Protein AF-A0A7J4QL75-F1 (afdb_monomer)

Foldseek 3Di:
DLVVVLVVVVVVLVDADQEDAAPDPRDQKDFPDDDPDDDDPDDPDDDTDIDGDDDSLQVCQVSCPQHAYEAEAEDEPDDPLVQLVVQLVCCVNRVHQWYWTAYPVQPPPQVHFRTWIHGNVSDTDGHRDPVSVVVVVVVSSVVTD

Nearest PDB structures (foldseek):
  2gk4-assembly1_A  TM=8.582E-01  e=4.389E-07  Streptococcus pneumoniae TIGR4
  8owb-assembly2_D  TM=7.471E-01  e=5.003E-07  Mycolicibacterium smegmatis MC2 155
  2gk4-assembly1_B  TM=7.896E-01  e=6.018E-06  Streptococcus pneumoniae TIGR4
  8owr-assembly1_A  TM=7.004E-01  e=1.505E-05  Mycolicibacterium smegmatis MC2 155
  7edz-assembly1_D  TM=7.436E-01  e=1.004E-04  Homo sapiens

Radius of gyration: 17.98 Å; Cα contacts (8 Å, |Δi|>4): 217; chains: 1; bounding box: 44×33×54 Å

Mean predicted aligned error: 4.3 Å

Structure (mmCIF, N/CA/C/O backbone):
data_AF-A0A7J4QL75-F1
#
_entry.id   AF-A0A7J4QL75-F1
#
loop_
_atom_site.group_PDB
_atom_site.id
_atom_site.type_symbol
_atom_site.label_atom_id
_atom_site.label_alt_id
_atom_site.label_comp_id
_atom_site.label_asym_id
_atom_site.label_entity_id
_atom_site.label_seq_id
_atom_site.pdbx_PDB_ins_code
_atom_site.Cartn_x
_atom_site.Cartn_y
_atom_site.Cartn_z
_atom_site.occupancy
_atom_site.B_iso_or_equiv
_atom_site.auth_seq_id
_atom_site.auth_comp_id
_atom_site.auth_asym_id
_atom_site.auth_atom_id
_atom_site.pdbx_PDB_model_num
ATOM 1 N N . PRO A 1 1 ? -13.469 11.234 6.836 1.00 48.19 1 PRO A N 1
ATOM 2 C CA . PRO A 1 1 ? -13.079 9.995 7.558 1.00 48.19 1 PRO A CA 1
ATOM 3 C C . PRO A 1 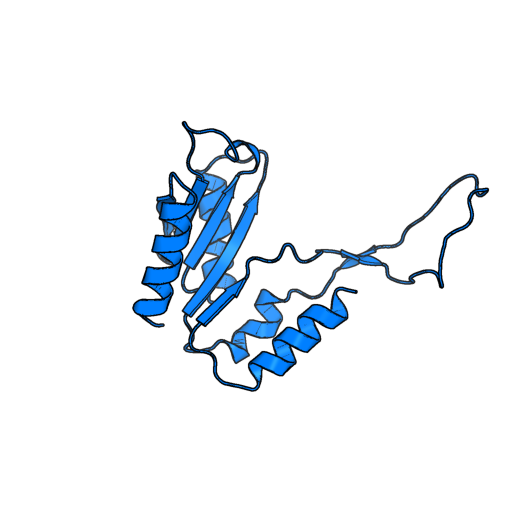1 ? -12.815 8.849 6.563 1.00 48.19 1 PRO A C 1
ATOM 5 O O . PRO A 1 1 ? -13.257 8.958 5.426 1.00 48.19 1 PRO A O 1
ATOM 8 N N . ALA A 1 2 ? -12.087 7.791 6.946 1.00 50.66 2 ALA A N 1
ATOM 9 C CA . ALA A 1 2 ? -11.659 6.714 6.033 1.00 50.66 2 ALA A CA 1
ATOM 10 C C . ALA A 1 2 ? -12.755 6.073 5.143 1.00 50.66 2 ALA A C 1
ATOM 12 O O . ALA A 1 2 ? -12.407 5.726 4.014 1.00 50.66 2 ALA A O 1
ATOM 13 N N . PRO A 1 3 ? -14.046 5.991 5.552 1.00 59.62 3 PRO A N 1
ATOM 14 C CA . PRO A 1 3 ? -15.131 5.593 4.648 1.00 59.62 3 PRO A CA 1
ATOM 15 C C . PRO A 1 3 ? -15.146 6.406 3.347 1.00 59.62 3 PRO A C 1
ATOM 17 O O . PRO A 1 3 ? -15.198 5.835 2.265 1.00 59.62 3 PRO A O 1
ATOM 20 N N . ALA A 1 4 ? -14.922 7.722 3.440 1.00 81.19 4 ALA A N 1
ATOM 21 C CA . ALA A 1 4 ? -14.919 8.611 2.283 1.00 81.19 4 ALA A CA 1
ATOM 22 C C . ALA A 1 4 ? -13.817 8.265 1.272 1.00 81.19 4 ALA A C 1
ATOM 24 O O . ALA A 1 4 ? -14.038 8.356 0.075 1.00 81.19 4 ALA A O 1
ATOM 25 N N . MET A 1 5 ? -12.630 7.839 1.716 1.00 91.62 5 MET A N 1
ATOM 26 C CA . MET A 1 5 ? -11.556 7.533 0.768 1.00 91.62 5 MET A CA 1
ATOM 27 C C . MET A 1 5 ? -11.854 6.259 -0.029 1.00 91.62 5 MET A C 1
ATOM 29 O O . MET A 1 5 ? -11.595 6.229 -1.230 1.00 91.62 5 MET A O 1
ATOM 33 N N . LEU A 1 6 ? -12.372 5.208 0.619 1.00 93.31 6 LEU A N 1
ATOM 34 C CA . LEU A 1 6 ? -12.730 3.986 -0.101 1.00 93.31 6 LEU A CA 1
ATOM 35 C C . LEU A 1 6 ? -13.862 4.248 -1.093 1.00 93.31 6 LEU A C 1
ATOM 37 O O . LEU A 1 6 ? -13.778 3.779 -2.224 1.00 93.31 6 LEU A O 1
ATOM 41 N N . ASP A 1 7 ? -14.870 5.020 -0.689 1.00 94.19 7 ASP A N 1
ATOM 42 C CA . ASP A 1 7 ? -15.998 5.377 -1.549 1.00 94.19 7 ASP A CA 1
ATOM 43 C C . ASP A 1 7 ? -15.535 6.132 -2.801 1.00 94.19 7 ASP A C 1
ATOM 45 O O . ASP A 1 7 ? -15.926 5.770 -3.912 1.00 94.19 7 ASP A O 1
ATOM 49 N N . GLU A 1 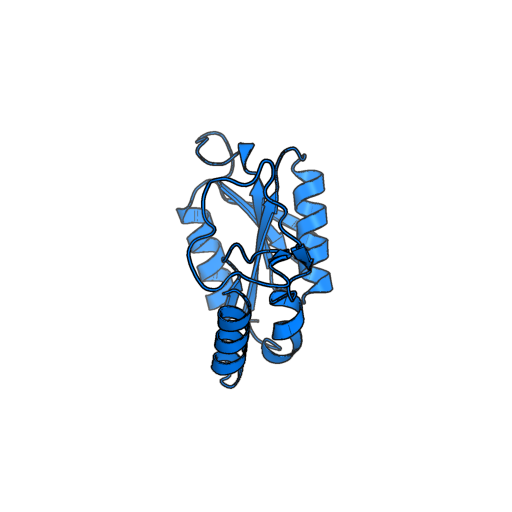8 ? -14.628 7.103 -2.655 1.00 94.56 8 GLU A N 1
ATOM 50 C CA . GLU A 1 8 ? -14.038 7.813 -3.796 1.00 94.56 8 GLU A CA 1
ATOM 51 C C . GLU A 1 8 ? -13.204 6.880 -4.683 1.00 94.56 8 GLU A C 1
ATOM 53 O O . GLU A 1 8 ? -13.331 6.903 -5.908 1.00 94.56 8 GLU A O 1
ATOM 58 N N . CYS A 1 9 ? -12.394 5.991 -4.094 1.00 95.19 9 CYS A N 1
ATOM 59 C CA . CYS A 1 9 ? -11.667 4.992 -4.877 1.00 95.19 9 CYS A CA 1
ATOM 60 C C . CYS A 1 9 ? -12.623 4.074 -5.657 1.00 95.19 9 CYS A C 1
ATOM 62 O O . CYS A 1 9 ? -12.359 3.770 -6.817 1.00 95.19 9 CYS A O 1
ATOM 64 N N . LEU A 1 10 ? -13.731 3.640 -5.050 1.00 94.88 10 LEU A N 1
ATOM 65 C CA . LEU A 1 10 ? -14.747 2.809 -5.701 1.00 94.88 10 LEU A CA 1
ATOM 66 C C . LEU A 1 10 ? -15.507 3.572 -6.791 1.00 94.88 10 LEU A C 1
ATOM 68 O O . LEU A 1 10 ? -15.887 2.969 -7.795 1.00 94.88 10 LEU A O 1
ATOM 72 N N . ALA A 1 11 ? -15.734 4.873 -6.606 1.00 95.50 11 ALA A N 1
ATOM 73 C CA . ALA A 1 11 ? -16.359 5.734 -7.600 1.00 95.50 11 ALA A CA 1
ATOM 74 C C . ALA A 1 11 ? -15.460 5.907 -8.830 1.00 95.50 11 ALA A C 1
ATOM 76 O O . ALA A 1 11 ? -15.932 5.696 -9.944 1.00 95.50 11 ALA A O 1
ATOM 77 N N . VAL A 1 12 ? -14.172 6.201 -8.626 1.00 94.75 12 VAL A N 1
ATOM 78 C CA . VAL A 1 12 ? -13.170 6.294 -9.701 1.00 94.75 12 VAL A CA 1
ATOM 79 C C . VAL A 1 12 ? -12.982 4.947 -10.404 1.00 94.75 12 VAL A C 1
ATOM 81 O O . VAL A 1 12 ? -12.861 4.896 -11.622 1.00 94.75 12 VAL A O 1
ATOM 84 N N . ALA A 1 13 ? -13.040 3.838 -9.662 1.00 95.25 13 ALA A N 1
ATOM 85 C CA . ALA A 1 13 ? -12.922 2.487 -10.210 1.00 95.25 13 ALA A CA 1
ATOM 86 C C . ALA A 1 13 ? -14.107 2.036 -11.088 1.00 95.25 13 ALA A C 1
ATOM 88 O O . ALA A 1 13 ? -14.108 0.899 -11.561 1.00 95.25 13 ALA A O 1
ATOM 89 N N . LYS A 1 14 ? -15.136 2.876 -11.274 1.00 94.12 14 LYS A N 1
ATOM 90 C CA . LYS A 1 14 ? -16.182 2.640 -12.283 1.00 94.12 14 LYS A CA 1
ATOM 91 C C . LYS A 1 14 ? -15.635 2.795 -13.699 1.00 94.12 14 LYS A C 1
ATOM 93 O O . LYS A 1 14 ? -16.118 2.115 -14.602 1.00 94.12 14 LYS A O 1
ATOM 98 N N . ASP A 1 15 ? -14.634 3.652 -13.869 1.00 94.06 15 ASP A N 1
ATOM 99 C CA . ASP A 1 15 ? -13.882 3.771 -15.106 1.00 94.06 15 ASP A CA 1
ATOM 100 C C . ASP A 1 15 ? -12.707 2.790 -15.098 1.00 94.06 15 ASP A C 1
ATOM 102 O O . ASP A 1 15 ? -12.101 2.497 -14.061 1.00 94.06 15 ASP A O 1
ATOM 106 N N . ARG A 1 16 ? -12.358 2.278 -16.280 1.00 91.25 16 ARG A N 1
ATOM 107 C CA . ARG A 1 16 ? -11.176 1.431 -16.430 1.00 91.25 16 ARG A CA 1
ATOM 108 C C . ARG A 1 16 ? -9.928 2.308 -16.347 1.00 91.25 16 ARG A C 1
ATOM 110 O O . ARG A 1 16 ? -9.702 3.143 -17.217 1.00 91.25 16 ARG A O 1
ATOM 117 N N . LEU A 1 17 ? -9.106 2.065 -15.331 1.00 96.19 17 LEU A N 1
ATOM 118 C CA 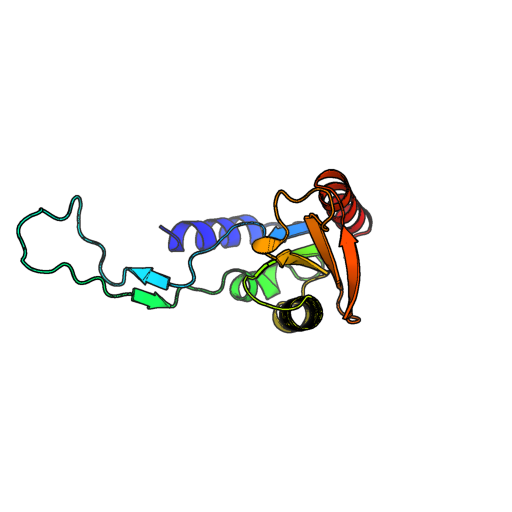. LEU A 1 17 ? -7.776 2.657 -15.206 1.00 96.19 17 LEU A CA 1
ATOM 119 C C . LEU A 1 17 ? -6.705 1.629 -15.559 1.00 96.19 17 LEU A C 1
ATOM 121 O O . LEU A 1 17 ? -6.769 0.486 -15.108 1.00 96.19 17 LEU A O 1
ATOM 125 N N . ASP A 1 18 ? -5.691 2.053 -16.311 1.00 97.00 18 ASP A N 1
ATOM 126 C CA . ASP A 1 18 ? -4.576 1.183 -16.700 1.00 97.00 18 ASP A CA 1
ATOM 127 C C . ASP A 1 18 ? -3.605 0.911 -15.543 1.00 97.00 18 ASP A C 1
ATOM 129 O O . ASP A 1 18 ? -2.899 -0.098 -15.551 1.00 97.00 18 ASP A O 1
ATOM 133 N N . ALA A 1 19 ? -3.583 1.781 -14.525 1.00 97.69 19 ALA A N 1
ATOM 134 C CA . ALA A 1 19 ? -2.717 1.633 -13.364 1.00 97.69 19 ALA A CA 1
ATOM 135 C C . ALA A 1 19 ? -3.335 2.151 -12.056 1.00 97.69 19 ALA A C 1
ATOM 137 O O . ALA A 1 19 ? -4.014 3.177 -12.024 1.00 97.69 19 ALA A O 1
ATOM 138 N N . TRP A 1 20 ? -3.012 1.467 -10.958 1.00 97.62 20 TRP A N 1
ATOM 139 C CA . TRP A 1 20 ? -3.371 1.806 -9.583 1.00 97.62 20 TRP A CA 1
ATOM 140 C C . TRP A 1 20 ? -2.131 1.779 -8.694 1.00 97.62 20 TRP A C 1
ATOM 142 O O . TRP A 1 20 ? -1.479 0.742 -8.566 1.00 97.62 20 TRP A O 1
ATOM 152 N N . VAL A 1 21 ? -1.834 2.893 -8.023 1.00 97.56 21 VAL A N 1
ATOM 153 C CA . VAL A 1 21 ? -0.692 3.004 -7.104 1.00 97.56 21 VAL A CA 1
ATOM 154 C C . VAL A 1 21 ? -1.195 3.301 -5.689 1.00 97.56 21 VAL A C 1
ATOM 156 O O . VAL A 1 21 ? -1.611 4.414 -5.372 1.00 97.56 21 VAL A O 1
ATOM 159 N N . HIS A 1 22 ? -1.169 2.289 -4.821 1.00 96.56 22 HIS A N 1
ATOM 160 C CA . HIS A 1 22 ? -1.717 2.333 -3.461 1.00 96.56 22 HIS A CA 1
ATOM 161 C C . HIS A 1 22 ? -0.671 2.839 -2.457 1.00 96.56 22 HIS A C 1
ATOM 163 O O . HIS A 1 22 ? -0.095 2.051 -1.710 1.00 96.56 22 HIS A O 1
ATOM 169 N N . VAL A 1 23 ? -0.405 4.150 -2.460 1.00 94.81 23 VAL A N 1
ATOM 170 C CA . VAL A 1 23 ? 0.638 4.784 -1.615 1.00 94.81 23 VAL A CA 1
ATOM 171 C C . VAL A 1 23 ? 0.118 5.234 -0.244 1.00 94.81 23 VAL A C 1
ATOM 173 O O . VAL A 1 23 ? 0.892 5.433 0.690 1.00 94.81 23 VAL A O 1
ATOM 176 N N . ALA A 1 24 ? -1.191 5.441 -0.108 1.00 93.06 24 ALA A N 1
ATOM 177 C CA . ALA A 1 24 ? -1.759 6.045 1.091 1.00 93.06 24 ALA A CA 1
ATOM 178 C C . ALA A 1 24 ? -1.616 5.150 2.332 1.00 93.06 24 ALA A C 1
ATOM 180 O O . ALA A 1 24 ? -1.918 3.957 2.298 1.00 93.06 24 ALA A O 1
ATOM 181 N N . ALA A 1 25 ? -1.237 5.761 3.457 1.00 91.62 25 ALA A N 1
ATOM 182 C CA . ALA A 1 25 ? -1.274 5.134 4.775 1.00 91.62 25 ALA A CA 1
ATOM 183 C C . ALA A 1 25 ? -2.719 5.112 5.303 1.00 91.62 25 ALA A C 1
ATOM 185 O O . ALA A 1 25 ? -3.129 5.960 6.095 1.00 91.62 25 ALA A O 1
ATOM 186 N N . VAL A 1 26 ? -3.513 4.166 4.800 1.00 92.38 26 VAL A N 1
ATOM 187 C CA . VAL A 1 26 ? -4.904 3.964 5.226 1.00 92.38 26 VAL A CA 1
ATOM 188 C C . VAL A 1 26 ? -4.933 3.454 6.669 1.00 92.38 26 VAL A C 1
ATOM 190 O O . VAL A 1 26 ? -4.165 2.567 7.034 1.00 92.38 26 VAL A O 1
ATOM 193 N N . LEU A 1 27 ? -5.829 4.008 7.489 1.00 91.75 27 LEU A N 1
ATOM 194 C CA . LEU A 1 27 ? -5.998 3.586 8.878 1.00 91.75 27 LEU A CA 1
ATOM 195 C C . LEU A 1 27 ? -6.508 2.141 8.959 1.00 91.75 27 LEU A C 1
ATOM 197 O O . LEU A 1 27 ? -7.527 1.802 8.361 1.00 91.75 27 LEU A O 1
ATOM 201 N N . ASP A 1 28 ? -5.840 1.311 9.760 1.00 90.56 28 ASP A N 1
ATOM 202 C CA . ASP A 1 28 ? -6.282 -0.063 10.032 1.00 90.56 28 ASP A CA 1
ATOM 203 C C . ASP A 1 28 ? -7.499 -0.132 10.960 1.00 90.56 28 ASP A C 1
ATOM 205 O O . ASP A 1 28 ? -8.226 -1.126 10.938 1.00 90.56 28 ASP A O 1
ATOM 209 N N . TYR A 1 29 ? -7.713 0.911 11.762 1.00 93.38 29 TYR A N 1
ATOM 210 C CA . TYR A 1 29 ? -8.804 1.018 12.719 1.00 93.38 29 TYR A CA 1
ATOM 211 C C . TYR A 1 29 ? -9.464 2.390 12.641 1.00 93.38 29 TYR A C 1
ATOM 213 O O . TYR A 1 29 ? -8.802 3.402 12.406 1.00 93.38 29 TYR A O 1
ATOM 221 N N . LEU A 1 30 ? -10.770 2.413 12.870 1.00 92.38 30 LEU A N 1
ATOM 222 C CA . LEU A 1 30 ? -11.614 3.599 12.858 1.00 92.38 30 LEU A CA 1
ATOM 223 C C . LEU A 1 30 ? -12.290 3.763 14.212 1.00 92.38 30 LEU A C 1
ATOM 225 O O . LEU A 1 30 ? -12.442 2.796 14.954 1.00 92.38 30 LEU A O 1
ATOM 229 N N . ILE A 1 31 ? -12.690 4.992 14.521 1.00 93.06 31 ILE A N 1
ATOM 230 C CA . ILE A 1 31 ? -13.523 5.264 15.691 1.00 93.06 31 ILE A CA 1
ATOM 231 C C . ILE A 1 31 ? -14.915 4.699 15.409 1.00 93.06 31 ILE A C 1
ATOM 233 O O . ILE A 1 31 ? -15.479 4.993 14.356 1.00 93.06 31 ILE A O 1
ATOM 237 N N . ASP A 1 32 ? -15.424 3.894 16.340 1.00 91.75 32 ASP A N 1
ATOM 238 C CA . ASP A 1 32 ? -16.755 3.282 16.258 1.00 91.75 32 ASP A CA 1
ATOM 239 C C . ASP A 1 32 ? -17.861 4.346 16.340 1.00 91.75 32 ASP A C 1
ATOM 241 O O . ASP A 1 32 ? -18.656 4.504 15.417 1.00 91.75 32 ASP A O 1
ATOM 245 N N . ASP A 1 33 ? -17.821 5.157 17.404 1.00 90.00 33 ASP A N 1
ATOM 246 C CA . ASP A 1 33 ? -18.762 6.250 17.665 1.00 90.00 33 ASP A CA 1
ATOM 247 C C . ASP A 1 33 ? -18.010 7.590 17.820 1.00 90.00 33 ASP A C 1
ATOM 249 O O . ASP A 1 33 ? -17.472 7.897 18.892 1.00 90.00 33 ASP A O 1
ATOM 253 N N . PRO A 1 34 ? -17.836 8.362 16.730 1.00 88.88 34 PRO A N 1
ATOM 254 C CA . PRO A 1 34 ? -17.124 9.631 16.770 1.00 88.88 34 PRO A CA 1
ATOM 255 C C . PRO A 1 34 ? -17.970 10.727 17.428 1.00 88.88 34 PRO A C 1
ATOM 257 O O . PRO A 1 34 ? -19.089 11.003 17.011 1.00 88.88 34 PRO A O 1
ATOM 260 N N . ALA A 1 35 ? -17.391 11.423 18.408 1.00 88.44 35 ALA A N 1
ATOM 261 C CA . ALA A 1 35 ? -18.052 12.545 19.066 1.00 88.44 35 ALA A CA 1
ATOM 262 C C . ALA A 1 35 ? -18.398 13.681 18.082 1.00 88.44 35 ALA A C 1
ATOM 264 O O . ALA A 1 35 ? -17.590 14.052 17.223 1.00 88.44 35 ALA A O 1
ATOM 265 N N . GLU A 1 36 ? -19.567 14.299 18.268 1.00 87.44 36 GLU A N 1
ATOM 266 C CA . GLU A 1 36 ? -19.960 15.513 17.551 1.00 87.44 36 GLU A CA 1
ATOM 267 C C . GLU A 1 36 ? -19.170 16.724 18.076 1.00 87.44 36 GLU A C 1
ATOM 269 O O . GLU A 1 36 ? -19.602 17.480 18.945 1.00 87.44 36 GLU A O 1
ATOM 274 N N . GLY A 1 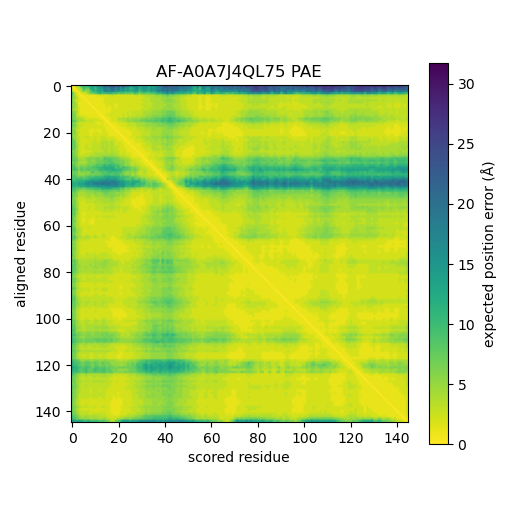37 ? -17.957 16.899 17.550 1.00 87.00 37 GLY A N 1
ATOM 275 C CA . GLY A 1 37 ? -17.090 18.036 17.844 1.00 87.00 37 GLY A CA 1
ATOM 276 C C . GLY A 1 37 ? -16.013 17.750 18.890 1.00 87.00 37 GLY A C 1
ATOM 277 O O . GLY A 1 37 ? -15.536 16.629 19.061 1.00 87.00 37 GLY A O 1
ATOM 278 N N . LYS A 1 38 ? -15.540 18.813 19.547 1.00 89.19 38 LYS A N 1
ATOM 279 C CA . LYS A 1 38 ? -14.416 18.727 20.484 1.00 89.19 38 LYS A CA 1
ATOM 280 C C . LYS A 1 38 ? -14.848 18.004 21.761 1.00 89.19 38 LYS A C 1
ATOM 282 O O . LYS A 1 38 ? -15.717 18.489 22.480 1.00 89.19 38 LYS A O 1
ATOM 287 N N . VAL A 1 39 ? -14.149 16.925 22.105 1.00 88.81 39 VAL A N 1
ATOM 288 C CA . VAL A 1 39 ? -14.269 16.294 23.426 1.00 88.81 39 VAL A CA 1
ATOM 289 C C . VAL A 1 39 ? -13.735 17.258 24.494 1.00 88.81 39 VAL A C 1
ATOM 291 O O . VAL A 1 39 ? -12.598 17.733 24.403 1.00 88.81 39 VAL A O 1
ATOM 294 N N . ALA A 1 40 ? -14.567 17.601 25.479 1.00 86.75 40 ALA A N 1
ATOM 295 C CA . ALA A 1 40 ? -14.199 18.530 26.544 1.00 86.75 40 ALA A CA 1
ATOM 296 C C . ALA A 1 40 ? -13.113 17.935 27.456 1.00 86.75 40 ALA A C 1
ATOM 298 O O . ALA A 1 40 ? -13.139 16.756 27.796 1.00 86.75 40 ALA A O 1
ATOM 299 N N . SER A 1 41 ? -12.168 18.770 27.888 1.00 83.50 41 SER A N 1
ATOM 300 C CA . SER A 1 41 ? -11.217 18.412 28.942 1.00 83.50 41 SER A CA 1
ATOM 301 C C . SER A 1 41 ? -11.927 18.428 30.298 1.00 83.50 41 SER A C 1
ATOM 303 O O . SER A 1 41 ? -12.589 19.420 30.601 1.00 83.50 41 SER A O 1
ATOM 305 N N . GLY A 1 42 ? -11.771 17.389 31.121 1.00 82.94 42 GLY A N 1
ATOM 306 C CA . GLY A 1 42 ? -12.330 17.367 32.482 1.00 82.94 42 GLY A CA 1
ATOM 307 C C . GLY A 1 42 ? -12.773 15.997 32.990 1.00 82.94 42 GLY A C 1
ATOM 308 O O . GLY A 1 42 ? -13.054 15.867 34.175 1.00 82.94 42 GLY A O 1
ATOM 309 N N . SER A 1 43 ? -12.825 14.980 32.130 1.00 77.62 43 SER A N 1
ATOM 310 C CA . SER A 1 43 ? -12.965 13.597 32.577 1.00 77.62 43 SER A CA 1
ATOM 311 C C . SER A 1 43 ? -11.625 13.059 33.085 1.00 77.62 43 SER A C 1
ATOM 313 O O . SER A 1 43 ? -10.578 13.336 32.499 1.00 77.62 43 SER A O 1
ATOM 315 N N . ASP A 1 44 ? -11.660 12.253 34.150 1.00 83.62 44 ASP A N 1
ATOM 316 C CA . ASP A 1 44 ? -10.462 11.610 34.715 1.00 83.62 44 ASP A CA 1
ATOM 317 C C . ASP A 1 44 ? -9.785 10.650 33.715 1.00 83.62 44 ASP A C 1
ATOM 319 O O . ASP A 1 44 ? -8.592 10.369 33.819 1.00 83.62 44 ASP A O 1
ATOM 323 N N . ALA A 1 45 ? -10.540 10.160 32.722 1.00 87.44 45 ALA A N 1
ATOM 324 C CA . ALA A 1 45 ? -10.052 9.332 31.625 1.00 87.44 45 ALA A CA 1
ATOM 325 C C . ALA A 1 45 ? -10.778 9.644 30.303 1.00 87.44 45 ALA A C 1
ATOM 327 O O . ALA A 1 45 ? -11.947 10.041 30.290 1.00 87.44 45 ALA A O 1
ATOM 328 N N . LEU A 1 46 ? -10.084 9.422 29.181 1.00 89.75 46 LEU A N 1
ATOM 329 C CA . LEU A 1 46 ? -10.651 9.407 27.831 1.00 89.75 46 LEU A CA 1
ATOM 330 C C . LEU A 1 46 ? -10.560 7.982 27.284 1.00 89.75 46 LEU A C 1
ATOM 332 O O . LEU A 1 46 ? -9.466 7.426 27.189 1.00 89.75 46 LEU A O 1
ATOM 336 N N . GLN A 1 47 ? -11.700 7.402 26.917 1.00 89.94 47 GLN A N 1
ATOM 337 C CA . GLN A 1 47 ? -11.772 6.093 26.272 1.00 89.94 47 GLN A CA 1
ATOM 338 C C . GLN A 1 47 ? -12.163 6.269 24.806 1.00 89.94 47 GLN A C 1
ATOM 340 O O . GLN A 1 47 ? -13.097 7.005 24.497 1.00 89.94 47 GLN A O 1
ATOM 345 N N . ILE A 1 48 ? -11.434 5.603 23.909 1.00 92.00 48 ILE A N 1
ATOM 346 C CA . ILE A 1 48 ? -11.700 5.604 22.468 1.00 92.00 48 ILE A CA 1
ATOM 347 C C . ILE A 1 48 ? -11.871 4.153 22.034 1.00 92.00 48 ILE A C 1
ATOM 349 O O . ILE A 1 48 ? -10.933 3.362 22.134 1.00 92.00 48 ILE A O 1
ATOM 353 N N . ASN A 1 49 ? -13.059 3.823 21.535 1.00 94.31 49 ASN A N 1
ATOM 354 C CA . ASN A 1 49 ? -13.350 2.503 20.994 1.00 94.31 49 ASN A CA 1
ATOM 355 C C . ASN A 1 49 ? -13.003 2.474 19.506 1.00 94.31 49 ASN A C 1
ATOM 357 O O . ASN A 1 49 ? -13.463 3.315 18.730 1.00 94.31 49 ASN A O 1
ATOM 361 N N . LEU A 1 50 ? -12.164 1.510 19.132 1.00 96.12 50 LEU A N 1
ATOM 362 C CA . LEU A 1 50 ? -11.663 1.345 17.777 1.00 96.12 50 LEU A CA 1
ATOM 363 C C . LEU A 1 50 ? -12.182 0.043 17.170 1.00 96.12 50 LEU A C 1
ATOM 365 O O . LEU A 1 50 ? -12.078 -1.017 17.785 1.00 96.12 50 LEU A O 1
ATOM 369 N N . ILE A 1 51 ? -12.671 0.122 15.937 1.00 95.06 51 ILE A N 1
ATOM 370 C CA . ILE A 1 51 ? -13.117 -1.024 15.140 1.00 95.06 51 ILE A CA 1
ATOM 371 C C . ILE A 1 51 ? -12.227 -1.191 13.904 1.00 95.06 51 ILE A C 1
ATOM 373 O O . ILE A 1 51 ? -11.709 -0.194 13.395 1.00 95.06 51 ILE A O 1
ATOM 377 N N . PRO A 1 52 ? -12.007 -2.421 13.402 1.00 94.62 52 PRO A N 1
ATOM 378 C CA . PRO A 1 52 ? -11.243 -2.630 12.176 1.00 94.62 52 PRO A CA 1
ATOM 379 C C . PRO A 1 52 ? -11.835 -1.849 10.995 1.00 94.62 52 PRO A C 1
ATOM 381 O O . PRO A 1 52 ? -13.032 -1.923 10.725 1.00 94.62 52 PRO A O 1
ATOM 384 N N . GLY A 1 53 ? -10.987 -1.115 10.276 1.00 91.31 53 GLY A N 1
ATOM 385 C CA . GLY A 1 53 ? -11.363 -0.431 9.043 1.00 91.31 53 GLY A CA 1
ATOM 386 C C . GLY A 1 53 ? -11.464 -1.391 7.850 1.00 91.31 53 GLY A C 1
ATOM 387 O O . GLY A 1 53 ? -10.892 -2.490 7.873 1.00 91.31 53 GLY A O 1
ATOM 388 N N . PRO A 1 54 ? -12.154 -0.987 6.767 1.00 91.56 54 PRO A N 1
ATOM 389 C CA . PRO A 1 54 ? -12.203 -1.781 5.549 1.00 91.56 54 PRO A CA 1
ATOM 390 C C . PRO A 1 54 ? -10.805 -1.902 4.928 1.00 91.56 54 PRO A C 1
ATOM 392 O O . PRO A 1 54 ? -10.000 -0.971 4.949 1.00 91.56 54 PRO A O 1
ATOM 395 N N . LYS A 1 55 ? -10.501 -3.049 4.318 1.00 91.12 55 LYS A N 1
ATOM 396 C CA . LYS A 1 55 ? -9.230 -3.254 3.610 1.00 91.12 55 LYS A CA 1
ATOM 397 C C . LYS A 1 55 ? -9.363 -2.775 2.165 1.00 91.12 55 LYS A C 1
ATOM 399 O O . LYS A 1 55 ? -9.806 -3.521 1.297 1.00 91.12 55 LYS A O 1
ATOM 404 N N . HIS A 1 56 ? -8.959 -1.529 1.900 1.00 93.38 56 HIS A N 1
ATOM 405 C CA . HIS A 1 56 ? -9.142 -0.876 0.591 1.00 93.38 56 HIS A CA 1
ATOM 406 C C . HIS A 1 56 ? -8.562 -1.693 -0.571 1.00 93.38 56 HIS A C 1
ATOM 408 O O . HIS A 1 56 ? -9.214 -1.882 -1.595 1.00 93.38 56 HIS A O 1
ATOM 414 N N . ILE A 1 57 ? -7.346 -2.221 -0.400 1.00 93.19 57 ILE A N 1
ATOM 415 C CA . ILE A 1 57 ? -6.669 -3.009 -1.437 1.00 93.19 57 ILE A CA 1
ATOM 416 C C . ILE A 1 57 ? -7.412 -4.305 -1.778 1.00 93.19 57 ILE A C 1
ATOM 418 O O . ILE A 1 57 ? -7.353 -4.751 -2.923 1.00 93.19 57 ILE A O 1
ATOM 422 N N . ASP A 1 58 ? -8.138 -4.882 -0.825 1.00 92.56 58 ASP A N 1
ATOM 423 C CA . ASP A 1 58 ? -8.923 -6.090 -1.058 1.00 92.56 58 ASP A CA 1
ATOM 424 C C . ASP A 1 58 ? -10.266 -5.707 -1.710 1.00 92.56 58 ASP A C 1
ATOM 426 O O . ASP A 1 58 ? -10.638 -6.279 -2.731 1.00 92.56 58 ASP A O 1
ATOM 430 N N . ALA A 1 59 ? -10.928 -4.650 -1.222 1.00 93.00 59 ALA A N 1
ATOM 431 C CA . ALA A 1 59 ? -12.190 -4.135 -1.774 1.00 93.00 59 ALA A CA 1
ATOM 432 C C . ALA A 1 59 ? -12.087 -3.658 -3.239 1.00 93.00 59 ALA A C 1
ATOM 434 O O . ALA A 1 59 ? -13.038 -3.775 -4.013 1.00 93.00 59 ALA A O 1
ATOM 435 N N . LEU A 1 60 ? -10.927 -3.129 -3.635 1.00 93.94 60 LEU A N 1
ATOM 436 C CA . LEU A 1 60 ? -10.666 -2.667 -5.001 1.00 93.94 60 LEU A CA 1
ATOM 437 C C . LEU A 1 60 ? -10.166 -3.783 -5.933 1.00 93.94 60 LEU A C 1
ATOM 439 O O . LEU A 1 60 ? -9.981 -3.523 -7.115 1.00 93.94 60 LEU A O 1
ATOM 443 N N . ARG A 1 61 ? -9.901 -5.002 -5.436 1.00 93.44 61 ARG A N 1
ATOM 444 C CA . ARG A 1 61 ? -9.183 -6.047 -6.191 1.00 93.44 61 ARG A CA 1
ATOM 445 C C . ARG A 1 61 ? -9.831 -6.368 -7.534 1.00 93.44 61 ARG A C 1
ATOM 447 O O . ARG A 1 61 ? -9.163 -6.261 -8.554 1.00 93.44 61 ARG A O 1
ATOM 454 N N . GLU A 1 62 ? -11.112 -6.718 -7.525 1.00 92.94 62 GLU A N 1
ATOM 455 C CA . GLU A 1 62 ? -11.854 -7.104 -8.735 1.00 92.94 62 GLU A CA 1
ATOM 456 C C . GLU A 1 62 ? -11.953 -5.950 -9.740 1.00 92.94 62 GLU A C 1
ATOM 458 O O . GLU A 1 62 ? -11.848 -6.146 -10.943 1.00 92.94 62 GLU A O 1
ATOM 463 N N . ARG A 1 63 ? -12.083 -4.714 -9.249 1.00 93.75 63 ARG A N 1
ATOM 464 C CA . ARG A 1 63 ? -12.201 -3.522 -10.103 1.00 93.75 63 ARG A CA 1
ATOM 465 C C . ARG A 1 63 ? -10.882 -3.109 -10.755 1.00 93.75 63 ARG A C 1
ATOM 467 O O . ARG A 1 63 ? -10.885 -2.347 -11.714 1.00 93.75 63 ARG A O 1
ATOM 474 N N . CYS A 1 64 ? -9.759 -3.595 -10.234 1.00 93.94 64 CYS A N 1
ATOM 475 C CA . CYS A 1 64 ? -8.430 -3.359 -10.787 1.00 93.94 64 CYS A CA 1
ATOM 476 C C . CYS A 1 64 ? -7.961 -4.503 -11.706 1.00 93.94 64 CYS A C 1
ATOM 478 O O . CYS A 1 64 ? -6.780 -4.545 -12.055 1.00 93.94 64 CYS A O 1
ATOM 480 N N . GLU A 1 65 ? -8.819 -5.460 -12.065 1.00 91.81 65 GLU A N 1
ATOM 481 C CA . GLU A 1 65 ? -8.410 -6.583 -12.909 1.00 91.81 65 GLU A CA 1
ATOM 482 C C . GLU A 1 65 ? -7.920 -6.102 -14.288 1.00 91.81 65 GLU A C 1
ATOM 484 O O . GLU A 1 65 ? -8.535 -5.257 -14.939 1.00 91.81 65 GLU A O 1
ATOM 489 N N . GLY A 1 66 ? -6.765 -6.615 -14.720 1.00 91.94 66 GLY A N 1
ATOM 490 C CA . GLY A 1 66 ? -6.124 -6.210 -15.975 1.00 91.94 66 GLY A CA 1
ATOM 491 C C . GLY A 1 66 ? -5.449 -4.832 -15.952 1.00 91.94 66 GLY A C 1
ATOM 492 O O . GLY A 1 66 ? -5.085 -4.336 -17.016 1.00 91.94 66 GLY A O 1
ATOM 493 N N . SER A 1 67 ? -5.284 -4.221 -14.773 1.00 96.38 67 SER A N 1
ATOM 494 C CA . SER A 1 67 ? -4.496 -2.997 -14.569 1.00 96.38 67 SER A CA 1
ATOM 495 C C . SER A 1 67 ? -3.164 -3.294 -13.878 1.00 96.38 67 SER A C 1
ATOM 497 O O . SER A 1 67 ? -3.040 -4.261 -13.122 1.00 96.38 67 SER A O 1
ATOM 499 N N . VAL A 1 68 ? -2.167 -2.434 -14.091 1.00 97.62 68 VAL A N 1
ATOM 500 C CA . VAL A 1 68 ? -0.935 -2.447 -13.296 1.00 97.62 68 VAL A CA 1
ATOM 501 C C . VAL A 1 68 ? -1.276 -2.028 -11.872 1.00 97.62 68 VAL A C 1
ATOM 503 O O . VAL A 1 68 ? -1.733 -0.912 -11.640 1.00 97.62 68 VAL A O 1
ATOM 506 N N . ARG A 1 69 ? -1.031 -2.893 -10.890 1.00 97.06 69 ARG A N 1
ATOM 507 C CA . ARG A 1 69 ? -1.448 -2.654 -9.506 1.00 97.06 69 ARG A CA 1
ATOM 508 C C . ARG A 1 69 ? -0.243 -2.671 -8.576 1.00 97.06 69 ARG A C 1
ATOM 510 O O . ARG A 1 69 ? 0.361 -3.714 -8.352 1.00 97.06 69 ARG A O 1
ATOM 517 N N . ILE A 1 70 ? 0.134 -1.509 -8.056 1.00 98.00 70 ILE A N 1
ATOM 518 C CA . ILE A 1 70 ? 1.347 -1.327 -7.256 1.00 98.00 70 ILE A CA 1
ATOM 519 C C . ILE A 1 70 ? 0.944 -1.034 -5.815 1.00 98.00 70 ILE A C 1
ATOM 521 O O . ILE A 1 70 ? 0.286 -0.032 -5.534 1.00 98.00 70 ILE A O 1
ATOM 525 N N . GLY A 1 71 ? 1.327 -1.919 -4.898 1.00 97.56 71 GLY A N 1
ATOM 526 C CA . GLY A 1 71 ? 1.130 -1.729 -3.463 1.00 97.56 71 GLY A CA 1
ATOM 527 C C . GLY A 1 71 ? 2.331 -1.068 -2.792 1.00 97.56 71 GLY A C 1
ATOM 528 O O . GLY A 1 71 ? 3.450 -1.143 -3.294 1.00 97.56 71 GLY A O 1
ATOM 529 N N . PHE A 1 72 ? 2.111 -0.471 -1.624 1.00 97.56 72 PHE A N 1
ATOM 530 C CA . PHE A 1 72 ? 3.180 -0.070 -0.711 1.00 97.56 72 PHE A CA 1
ATOM 531 C C . PHE A 1 72 ? 3.087 -0.849 0.600 1.00 97.56 72 PHE A C 1
ATOM 533 O O . PHE A 1 72 ? 1.992 -1.161 1.080 1.00 97.56 72 PHE A O 1
ATOM 540 N N . LYS A 1 73 ? 4.249 -1.149 1.185 1.00 96.56 73 LYS A N 1
ATOM 541 C CA . LYS A 1 73 ? 4.378 -1.797 2.490 1.00 96.56 73 LYS A CA 1
ATOM 542 C C . LYS A 1 73 ? 5.485 -1.121 3.290 1.00 96.56 73 LYS A C 1
ATOM 544 O O . LYS A 1 73 ? 6.660 -1.310 3.000 1.00 96.56 73 LYS A O 1
ATOM 549 N N . LEU A 1 74 ? 5.112 -0.364 4.315 1.00 97.06 74 LEU A N 1
ATOM 550 C CA . LEU A 1 74 ? 6.053 0.159 5.302 1.00 97.06 74 LEU A CA 1
ATOM 551 C C . LEU A 1 74 ? 5.998 -0.721 6.553 1.00 97.06 74 LEU A C 1
ATOM 553 O O . LEU A 1 74 ? 4.921 -0.961 7.094 1.00 97.06 74 LEU A O 1
ATOM 557 N N . GLU A 1 75 ? 7.149 -1.198 7.008 1.00 97.31 75 GLU A N 1
ATOM 558 C CA . GLU A 1 75 ? 7.290 -1.974 8.244 1.00 97.31 75 GLU A CA 1
ATOM 559 C C . GLU A 1 75 ? 8.397 -1.367 9.116 1.00 97.31 75 GLU A C 1
ATOM 561 O O . GLU A 1 75 ? 9.182 -0.537 8.661 1.00 97.31 75 GLU A O 1
ATOM 566 N N . THR A 1 76 ? 8.472 -1.771 10.380 1.00 97.06 76 THR A N 1
ATOM 567 C CA . THR A 1 76 ? 9.496 -1.294 11.319 1.00 97.06 76 THR A CA 1
ATOM 568 C C . THR A 1 76 ? 9.962 -2.429 12.216 1.00 97.06 76 THR A C 1
ATOM 570 O O . THR A 1 76 ? 9.176 -3.317 12.558 1.00 97.06 76 THR A O 1
ATOM 573 N N . GLY A 1 77 ? 11.244 -2.424 12.582 1.00 97.12 77 GLY A N 1
ATOM 574 C CA . GLY A 1 77 ? 11.805 -3.395 13.525 1.00 97.12 77 GLY A CA 1
ATOM 575 C C . GLY A 1 77 ? 11.886 -4.817 12.966 1.00 97.12 77 GLY A C 1
ATOM 576 O O . GLY A 1 77 ? 11.895 -5.785 13.730 1.00 97.12 77 GLY A O 1
ATOM 577 N N . ILE A 1 78 ? 11.944 -4.962 11.638 1.00 97.44 78 ILE A N 1
ATOM 578 C CA . ILE A 1 78 ? 12.037 -6.260 10.964 1.00 97.44 78 ILE A CA 1
ATOM 579 C C . ILE A 1 78 ? 13.264 -6.340 10.055 1.00 97.44 78 ILE A C 1
ATOM 581 O O . ILE A 1 78 ? 13.792 -5.353 9.546 1.00 97.44 78 ILE A O 1
ATOM 585 N N . LYS A 1 79 ? 13.730 -7.565 9.809 1.00 96.31 79 LYS A N 1
ATOM 586 C CA . LYS A 1 79 ? 14.806 -7.818 8.842 1.00 96.31 79 LYS A CA 1
ATOM 587 C C . LYS A 1 79 ? 14.262 -7.744 7.412 1.00 96.31 79 LYS A C 1
ATOM 589 O O . LYS A 1 79 ? 13.123 -8.140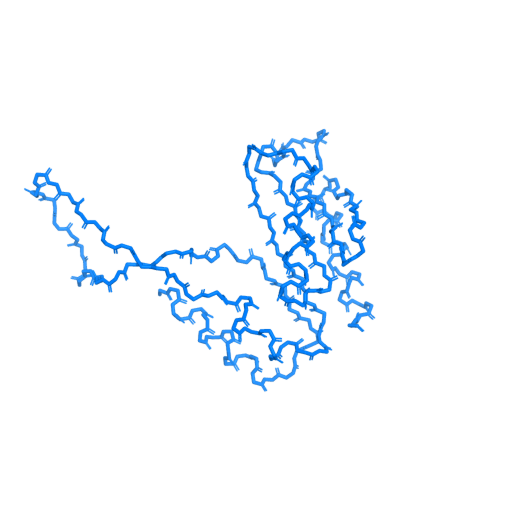 7.175 1.00 96.31 79 LYS A O 1
ATOM 594 N N . GLN A 1 80 ? 15.104 -7.360 6.450 1.00 94.00 80 GLN A N 1
ATOM 595 C CA . GLN A 1 80 ? 14.749 -7.300 5.021 1.00 94.00 80 GLN A CA 1
ATOM 596 C C . GLN A 1 80 ? 14.096 -8.597 4.509 1.00 94.00 80 GLN A C 1
ATOM 598 O O . GLN A 1 80 ? 13.094 -8.546 3.811 1.00 94.00 80 GLN A O 1
ATOM 603 N N . ARG A 1 81 ? 14.589 -9.775 4.913 1.00 94.94 81 ARG A N 1
ATOM 604 C CA . ARG A 1 81 ? 13.990 -11.058 4.499 1.00 94.94 81 ARG A CA 1
ATOM 605 C C . ARG A 1 81 ? 12.519 -11.204 4.919 1.00 94.94 81 ARG A C 1
ATOM 607 O O . ARG A 1 81 ? 11.723 -11.759 4.171 1.00 94.94 81 ARG A O 1
ATOM 614 N N . GLU A 1 82 ? 12.161 -10.718 6.107 1.00 97.19 82 GLU A N 1
ATOM 615 C CA . GLU A 1 82 ? 10.771 -10.732 6.581 1.00 97.19 82 GLU A CA 1
ATOM 616 C C . GLU A 1 82 ? 9.934 -9.661 5.868 1.00 97.19 82 GLU A C 1
ATOM 618 O O . GLU A 1 82 ? 8.784 -9.921 5.524 1.00 97.19 82 GLU A O 1
ATOM 623 N N . LEU A 1 83 ? 10.522 -8.496 5.570 1.00 97.25 83 LEU A N 1
ATOM 624 C CA . LEU A 1 83 ? 9.884 -7.457 4.757 1.00 97.25 83 LEU A CA 1
ATOM 625 C C . LEU A 1 83 ? 9.482 -8.002 3.379 1.00 97.25 83 LEU A C 1
ATOM 627 O O . LEU A 1 83 ? 8.320 -7.890 2.995 1.00 97.25 83 LEU A O 1
ATOM 631 N N . VAL A 1 84 ? 10.421 -8.638 2.669 1.00 96.44 84 VAL A N 1
ATOM 632 C CA . VAL A 1 84 ? 10.182 -9.235 1.345 1.00 96.44 84 VAL A CA 1
ATOM 633 C C . VAL A 1 84 ? 9.096 -10.303 1.430 1.00 96.44 84 VAL A C 1
ATOM 635 O O . VAL A 1 84 ? 8.145 -10.267 0.657 1.00 96.44 84 VAL A O 1
ATOM 638 N N . ARG A 1 85 ? 9.153 -11.196 2.426 1.00 96.44 85 ARG A N 1
ATOM 639 C CA . ARG A 1 85 ? 8.111 -12.214 2.638 1.00 96.44 85 ARG A CA 1
ATOM 640 C C . ARG A 1 85 ? 6.716 -11.596 2.800 1.00 96.44 85 ARG A C 1
ATOM 642 O O . ARG A 1 85 ? 5.756 -12.087 2.211 1.00 96.44 85 ARG A O 1
ATOM 649 N N . ARG A 1 86 ? 6.588 -10.529 3.595 1.00 96.94 86 ARG A N 1
ATOM 650 C CA . ARG A 1 86 ? 5.307 -9.828 3.798 1.00 96.94 86 ARG A CA 1
ATOM 651 C C . ARG A 1 86 ? 4.835 -9.104 2.539 1.00 96.94 86 ARG A C 1
ATOM 653 O O . ARG A 1 86 ? 3.632 -9.056 2.295 1.00 96.94 86 ARG A O 1
ATOM 660 N N . ALA A 1 87 ? 5.760 -8.562 1.751 1.00 97.56 87 ALA A N 1
ATOM 661 C CA . ALA A 1 87 ? 5.455 -7.937 0.472 1.00 97.56 87 ALA A CA 1
ATOM 662 C C . ALA A 1 87 ? 4.943 -8.964 -0.552 1.00 97.56 87 ALA A C 1
ATOM 664 O O . ALA A 1 87 ? 3.893 -8.734 -1.145 1.00 97.56 87 ALA A O 1
ATOM 665 N N . VAL A 1 88 ? 5.589 -10.131 -0.674 1.00 97.19 88 VAL A N 1
ATOM 666 C CA . VAL A 1 88 ? 5.107 -11.247 -1.514 1.00 97.19 88 VAL A CA 1
ATOM 667 C C . VAL A 1 88 ? 3.703 -11.683 -1.094 1.00 97.19 88 VAL A C 1
ATOM 669 O O . VAL A 1 88 ? 2.811 -11.781 -1.930 1.00 97.19 88 VAL A O 1
ATOM 672 N N . ALA A 1 89 ? 3.455 -11.842 0.210 1.00 95.75 89 ALA A N 1
ATOM 673 C CA . ALA A 1 89 ? 2.123 -12.196 0.699 1.00 95.75 89 ALA A CA 1
ATOM 674 C C . ALA A 1 89 ? 1.052 -11.152 0.316 1.00 95.75 89 ALA A C 1
ATOM 676 O O . ALA A 1 89 ? -0.095 -11.507 0.044 1.00 95.75 89 ALA A O 1
ATOM 677 N N . GLN A 1 90 ? 1.403 -9.861 0.278 1.00 95.31 90 GLN A N 1
ATOM 678 C CA . GLN A 1 90 ? 0.499 -8.813 -0.204 1.00 95.31 90 GLN A CA 1
ATOM 679 C C . GLN A 1 90 ? 0.296 -8.884 -1.722 1.00 95.31 90 GLN A C 1
ATOM 681 O O . GLN A 1 90 ? -0.833 -8.686 -2.173 1.00 95.31 90 GLN A O 1
ATOM 686 N N . VAL A 1 91 ? 1.351 -9.181 -2.489 1.00 95.69 91 VAL A N 1
ATOM 687 C CA . VAL A 1 91 ? 1.267 -9.403 -3.939 1.00 95.69 91 VAL A CA 1
ATOM 688 C C . VAL A 1 91 ? 0.258 -10.502 -4.254 1.00 95.69 91 VAL A C 1
ATOM 690 O O . VAL A 1 91 ? -0.698 -10.257 -4.988 1.00 95.69 91 VAL A O 1
ATOM 693 N N . GLU A 1 92 ? 0.411 -11.669 -3.632 1.00 94.00 92 GLU A N 1
ATOM 694 C CA . GLU A 1 92 ? -0.451 -12.831 -3.854 1.00 94.00 92 GLU A CA 1
ATOM 695 C C . GLU A 1 92 ? -1.891 -12.577 -3.394 1.00 94.00 92 GLU A C 1
ATOM 697 O O . GLU A 1 92 ? -2.845 -12.786 -4.147 1.00 94.00 92 GLU A O 1
ATOM 702 N N . ARG A 1 93 ? -2.070 -12.083 -2.160 1.00 92.50 93 ARG A N 1
ATOM 703 C CA . ARG A 1 93 ? -3.403 -11.898 -1.569 1.00 92.50 93 ARG A CA 1
ATOM 704 C C . ARG A 1 93 ? -4.233 -10.865 -2.325 1.00 92.50 93 ARG A C 1
ATOM 706 O O . ARG A 1 93 ? -5.432 -11.067 -2.520 1.00 92.50 93 ARG A O 1
ATOM 713 N N . ALA A 1 94 ? -3.614 -9.750 -2.709 1.00 92.38 94 ALA A N 1
ATOM 714 C CA . ALA A 1 94 ? -4.316 -8.614 -3.293 1.00 92.38 94 ALA A CA 1
ATOM 715 C C . ALA A 1 94 ? -4.172 -8.526 -4.822 1.00 92.38 94 ALA A C 1
ATOM 717 O O . ALA A 1 94 ? -4.686 -7.579 -5.412 1.00 92.38 94 ALA A O 1
ATOM 718 N N . GLY A 1 95 ? -3.509 -9.485 -5.477 1.00 92.69 95 GLY A N 1
ATOM 719 C CA . GLY A 1 95 ? -3.315 -9.471 -6.930 1.00 92.69 95 GLY A CA 1
ATOM 720 C C . GLY A 1 95 ? -2.557 -8.229 -7.399 1.00 92.69 95 GLY A C 1
ATOM 721 O O . GLY A 1 95 ? -3.007 -7.538 -8.310 1.00 92.69 95 GLY A O 1
ATOM 722 N N . MET A 1 96 ? -1.463 -7.888 -6.715 1.00 95.62 96 MET A N 1
ATOM 723 C CA . MET A 1 96 ? -0.618 -6.765 -7.125 1.00 95.62 96 MET A CA 1
ATOM 724 C C . MET A 1 96 ? 0.331 -7.207 -8.241 1.00 95.62 96 MET A C 1
ATOM 726 O O . MET A 1 96 ? 0.818 -8.330 -8.239 1.00 95.62 96 MET A O 1
ATOM 730 N N . THR A 1 97 ? 0.662 -6.309 -9.161 1.00 96.19 97 THR A N 1
ATOM 731 C CA . THR A 1 97 ? 1.792 -6.492 -10.081 1.00 96.19 97 THR A CA 1
ATOM 732 C C . THR A 1 97 ? 3.110 -6.497 -9.306 1.00 96.19 97 THR A C 1
ATOM 734 O O . THR A 1 97 ? 4.001 -7.291 -9.595 1.00 96.19 97 THR A O 1
ATOM 737 N N . ALA A 1 98 ? 3.235 -5.602 -8.322 1.00 97.25 98 ALA A N 1
ATOM 738 C CA . ALA A 1 98 ? 4.385 -5.523 -7.431 1.00 97.25 98 ALA A CA 1
ATOM 739 C C . ALA A 1 98 ? 4.052 -4.742 -6.151 1.00 97.25 98 ALA A C 1
ATOM 741 O O . ALA A 1 98 ? 3.053 -4.020 -6.079 1.00 97.25 98 ALA A O 1
ATOM 742 N N . VAL A 1 99 ? 4.918 -4.850 -5.148 1.00 98.31 99 VAL A N 1
ATOM 743 C CA . VAL A 1 99 ? 4.866 -4.062 -3.916 1.00 98.31 99 VAL A CA 1
ATOM 744 C C . VAL A 1 99 ? 6.195 -3.343 -3.715 1.00 98.31 99 VAL A C 1
ATOM 746 O O . VAL A 1 99 ? 7.258 -3.955 -3.773 1.00 98.31 99 VAL A O 1
ATOM 749 N N . ILE A 1 100 ? 6.132 -2.042 -3.445 1.00 98.31 100 ILE A N 1
ATOM 750 C CA . ILE A 1 100 ? 7.264 -1.277 -2.929 1.00 98.31 100 ILE A CA 1
ATOM 751 C C . ILE A 1 100 ? 7.294 -1.463 -1.412 1.00 98.31 100 ILE A C 1
ATOM 753 O O . ILE A 1 100 ? 6.387 -1.027 -0.703 1.00 98.31 100 ILE A O 1
ATOM 757 N N . ALA A 1 101 ? 8.316 -2.152 -0.921 1.00 98.06 101 ALA A N 1
ATOM 758 C CA . ALA A 1 101 ? 8.483 -2.480 0.483 1.00 98.06 101 ALA A CA 1
ATOM 759 C C . ALA A 1 101 ? 9.607 -1.642 1.103 1.00 98.06 101 ALA A C 1
ATOM 761 O O . ALA A 1 101 ? 10.723 -1.595 0.590 1.00 98.06 101 ALA A O 1
ATOM 762 N N . ASN A 1 102 ? 9.337 -0.982 2.222 1.00 97.44 102 ASN A N 1
ATOM 763 C CA . ASN A 1 102 ? 10.264 -0.075 2.887 1.00 97.44 102 ASN A CA 1
ATOM 764 C C . ASN A 1 102 ? 10.326 -0.404 4.379 1.00 97.44 102 ASN A C 1
ATOM 766 O O . ASN A 1 102 ? 9.334 -0.837 4.972 1.00 97.44 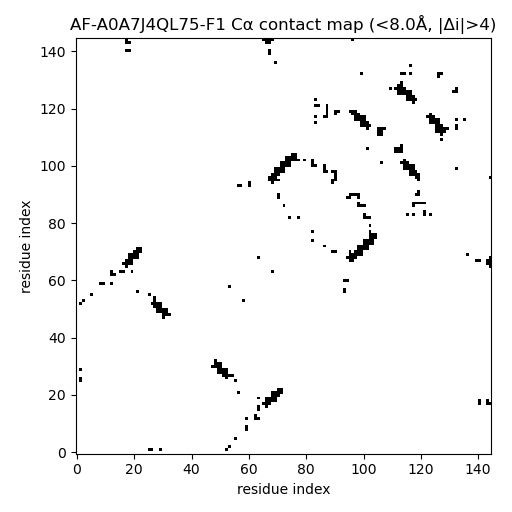102 ASN A O 1
ATOM 770 N N . ARG A 1 103 ? 11.473 -0.142 5.006 1.00 97.62 103 ARG A N 1
ATOM 771 C CA . ARG A 1 103 ? 11.588 -0.153 6.467 1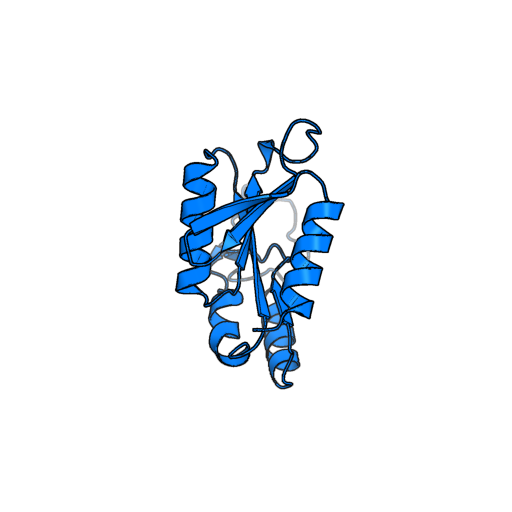.00 97.62 103 ARG A CA 1
ATOM 772 C C . ARG A 1 103 ? 11.742 1.257 6.982 1.00 97.62 103 ARG A C 1
ATOM 774 O O . ARG A 1 103 ? 12.491 2.036 6.397 1.00 97.62 103 ARG A O 1
ATOM 781 N N . LEU A 1 104 ? 11.051 1.572 8.070 1.00 97.12 104 LEU A N 1
ATOM 782 C CA . LEU A 1 104 ? 11.096 2.898 8.675 1.00 97.12 104 LEU A CA 1
ATOM 783 C C . LEU A 1 104 ? 12.525 3.274 9.089 1.00 97.12 104 LEU A C 1
ATOM 785 O O . LEU A 1 104 ? 12.943 4.400 8.849 1.00 97.12 104 LEU A O 1
ATOM 789 N N . GLU A 1 105 ? 13.279 2.320 9.640 1.00 95.81 105 GLU A N 1
ATOM 790 C CA . GLU A 1 105 ? 14.662 2.512 10.087 1.00 95.81 105 GLU A CA 1
ATOM 791 C C . GLU A 1 105 ? 15.686 2.733 8.960 1.00 95.81 105 GLU A C 1
ATOM 793 O O . GLU A 1 105 ? 16.808 3.137 9.241 1.00 95.81 105 GLU A O 1
ATOM 798 N N . ASP A 1 106 ? 15.326 2.472 7.700 1.00 96.56 106 ASP A N 1
ATOM 799 C CA . ASP A 1 106 ? 16.195 2.742 6.546 1.00 96.56 106 ASP A CA 1
ATOM 800 C C . ASP A 1 106 ? 15.926 4.136 5.946 1.00 96.56 106 ASP A C 1
ATOM 802 O O . ASP A 1 106 ? 16.736 4.667 5.186 1.00 96.56 106 ASP A O 1
ATOM 806 N N . LEU A 1 107 ? 14.790 4.761 6.274 1.00 93.88 107 LEU A N 1
ATOM 807 C CA . LEU A 1 107 ? 14.391 6.020 5.650 1.00 93.88 107 LEU A CA 1
ATOM 808 C C . LEU A 1 107 ? 15.269 7.184 6.116 1.00 93.88 107 LEU A C 1
ATOM 810 O O . LEU A 1 107 ? 15.480 7.386 7.306 1.00 93.88 107 LEU A O 1
ATOM 814 N N . GLY A 1 108 ? 15.737 7.993 5.163 1.00 92.19 108 GLY A N 1
ATOM 815 C CA . GLY A 1 108 ? 16.602 9.145 5.442 1.00 92.19 108 GLY A CA 1
ATOM 816 C C . GLY A 1 108 ? 18.084 8.793 5.616 1.00 92.19 108 GLY A C 1
ATOM 817 O O . GLY A 1 108 ? 18.899 9.699 5.777 1.00 92.19 108 GLY A O 1
ATOM 818 N N . HIS A 1 109 ? 18.446 7.512 5.528 1.00 94.81 109 HIS A N 1
ATOM 819 C CA . HIS A 1 109 ? 19.828 7.045 5.566 1.00 94.81 109 HIS A CA 1
ATOM 820 C C . HIS A 1 109 ? 20.366 6.857 4.143 1.00 94.81 109 HIS A C 1
ATOM 822 O O . HIS A 1 109 ? 19.851 6.046 3.381 1.00 94.81 109 HIS A O 1
ATOM 828 N N . SER A 1 110 ? 21.398 7.614 3.762 1.00 93.00 110 SER A N 1
ATOM 829 C CA . SER A 1 110 ? 21.952 7.592 2.398 1.00 93.00 110 SER A CA 1
ATOM 830 C C . SER A 1 110 ? 22.714 6.309 2.051 1.00 93.00 110 SER A C 1
ATOM 832 O O . SER A 1 110 ? 22.915 6.016 0.876 1.00 93.00 110 SER A O 1
ATOM 834 N N . ASP A 1 111 ? 23.143 5.551 3.060 1.00 95.56 111 ASP A N 1
ATOM 835 C CA . ASP A 1 111 ? 23.790 4.244 2.938 1.00 95.56 111 ASP A CA 1
ATOM 836 C C . ASP A 1 111 ? 22.785 3.079 2.912 1.00 95.56 111 ASP A C 1
ATOM 838 O O . ASP A 1 111 ? 23.186 1.916 2.820 1.00 95.56 111 ASP A O 1
ATOM 842 N N . ARG A 1 112 ? 21.481 3.370 3.004 1.00 96.75 112 ARG A N 1
ATOM 843 C CA . ARG A 1 112 ? 20.407 2.375 3.026 1.00 96.75 112 ARG A CA 1
ATOM 844 C C . ARG A 1 112 ? 19.474 2.540 1.829 1.00 96.75 112 ARG A C 1
ATOM 846 O O . ARG A 1 112 ? 19.287 3.656 1.345 1.00 96.75 112 ARG A O 1
ATOM 853 N N . PRO A 1 113 ? 18.856 1.448 1.346 1.00 96.81 113 PRO A N 1
ATOM 854 C CA . PRO A 1 113 ? 17.864 1.557 0.293 1.00 96.81 113 PRO A CA 1
ATOM 855 C C . PRO A 1 113 ? 16.672 2.404 0.737 1.00 96.81 113 PRO A C 1
ATOM 857 O O . PRO A 1 113 ? 16.119 2.199 1.819 1.00 96.81 113 PRO A O 1
ATOM 860 N N . ARG A 1 114 ? 16.198 3.291 -0.143 1.00 97.19 114 ARG A N 1
ATOM 861 C CA . ARG A 1 114 ? 14.898 3.947 0.020 1.00 97.19 114 ARG A CA 1
ATOM 862 C C . ARG A 1 114 ? 13.784 2.914 0.143 1.00 97.19 114 ARG A C 1
ATOM 864 O O . ARG A 1 114 ? 12.840 3.165 0.889 1.00 97.19 114 ARG A O 1
ATOM 871 N N . GLY A 1 115 ? 13.882 1.793 -0.574 1.00 97.50 115 GLY A N 1
ATOM 872 C CA . GLY A 1 115 ? 12.953 0.666 -0.523 1.00 97.50 115 GLY A CA 1
ATOM 873 C C . GLY A 1 115 ? 13.396 -0.517 -1.374 1.00 97.50 115 GLY A C 1
ATOM 874 O O . GLY A 1 115 ? 14.494 -0.532 -1.918 1.00 97.50 115 GLY A O 1
ATOM 875 N N . HIS A 1 116 ? 12.508 -1.494 -1.511 1.00 98.19 116 HIS A N 1
ATOM 876 C CA . HIS A 1 116 ? 12.676 -2.684 -2.333 1.00 98.19 116 HIS A CA 1
ATOM 877 C C . HIS A 1 116 ? 11.452 -2.84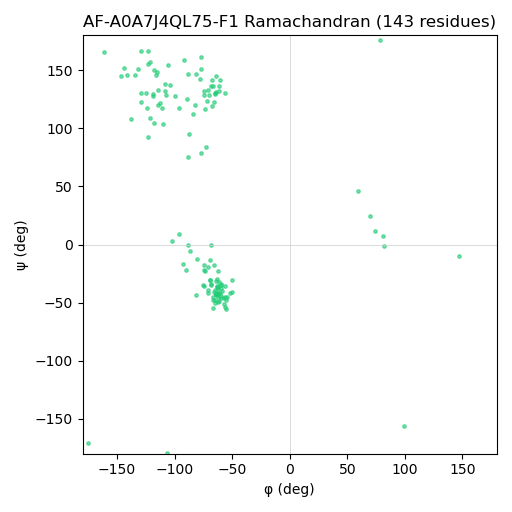9 -3.230 1.00 98.19 116 HIS A C 1
ATOM 879 O O . HIS A 1 116 ? 10.325 -2.806 -2.743 1.00 98.19 116 HIS A O 1
ATOM 885 N N . LEU A 1 117 ? 11.657 -3.052 -4.527 1.00 98.25 117 LEU A N 1
ATOM 886 C CA . LEU A 1 117 ? 10.603 -3.516 -5.421 1.00 98.25 117 LEU A CA 1
ATOM 887 C C . LEU A 1 117 ? 10.507 -5.035 -5.300 1.00 98.25 117 LEU A C 1
ATOM 889 O O . LEU A 1 117 ? 11.485 -5.713 -5.593 1.00 98.25 117 LEU A O 1
ATOM 893 N N . VAL A 1 118 ? 9.344 -5.545 -4.904 1.00 98.12 118 VAL A N 1
ATOM 894 C CA . VAL A 1 118 ? 9.082 -6.978 -4.739 1.00 98.12 118 VAL A CA 1
ATOM 895 C C . VAL A 1 118 ? 7.970 -7.409 -5.686 1.00 98.12 118 VAL A C 1
ATOM 897 O O . VAL A 1 118 ? 6.895 -6.807 -5.684 1.00 98.12 118 VAL A O 1
ATOM 900 N N . ASP A 1 119 ? 8.213 -8.448 -6.480 1.00 92.19 119 ASP A N 1
ATOM 901 C CA . ASP A 1 119 ? 7.221 -9.027 -7.392 1.00 92.19 119 ASP A CA 1
ATOM 902 C C . ASP A 1 119 ? 6.676 -10.385 -6.907 1.00 92.19 119 ASP A C 1
ATOM 904 O O . ASP A 1 119 ? 7.036 -10.889 -5.840 1.00 92.19 119 ASP A O 1
ATOM 908 N N . ALA A 1 120 ? 5.779 -10.983 -7.698 1.00 85.56 120 ALA A N 1
ATOM 909 C CA . ALA A 1 120 ? 5.135 -12.257 -7.372 1.00 85.56 120 ALA A CA 1
ATOM 910 C C . ALA A 1 120 ? 6.093 -13.462 -7.342 1.00 85.56 120 ALA A C 1
ATOM 912 O O . ALA A 1 120 ? 5.751 -14.496 -6.776 1.00 85.56 120 ALA A O 1
ATOM 913 N N . THR A 1 121 ? 7.285 -13.354 -7.936 1.00 87.31 121 THR A N 1
ATOM 914 C CA . THR A 1 121 ? 8.305 -14.413 -7.896 1.00 87.31 121 THR A CA 1
ATOM 915 C C . THR A 1 121 ? 9.096 -14.401 -6.587 1.00 87.31 121 THR A C 1
ATOM 917 O O . THR A 1 121 ? 9.823 -15.348 -6.287 1.00 87.31 121 THR A O 1
ATOM 920 N N . GLY A 1 122 ? 8.952 -13.331 -5.798 1.00 83.44 122 GLY A N 1
ATOM 921 C CA . GLY A 1 122 ? 9.758 -13.078 -4.612 1.00 83.44 122 GLY A CA 1
ATOM 922 C C . GLY A 1 122 ? 11.122 -12.466 -4.912 1.00 83.44 122 GLY A C 1
ATOM 923 O O . GLY A 1 122 ? 11.921 -12.328 -3.986 1.00 83.44 122 GLY A O 1
ATOM 924 N N . ALA A 1 123 ? 11.390 -12.081 -6.164 1.00 89.81 123 ALA A N 1
ATOM 925 C CA . ALA A 1 123 ? 12.541 -11.253 -6.486 1.00 89.81 123 ALA A CA 1
ATOM 926 C C . ALA A 1 123 ? 12.393 -9.885 -5.807 1.00 89.81 123 ALA A C 1
ATOM 928 O O . ALA A 1 123 ? 11.335 -9.256 -5.898 1.00 89.81 123 ALA A O 1
ATOM 929 N N . ASP A 1 124 ? 13.452 -9.430 -5.131 1.00 93.12 124 ASP A N 1
ATOM 930 C CA . ASP A 1 124 ? 13.524 -8.090 -4.560 1.00 93.12 124 ASP A CA 1
ATOM 931 C C . ASP A 1 124 ? 14.676 -7.280 -5.161 1.00 93.12 124 ASP A C 1
ATOM 933 O O . ASP A 1 124 ? 15.822 -7.724 -5.218 1.00 93.12 124 ASP A O 1
ATOM 937 N N . TYR A 1 125 ? 14.363 -6.065 -5.607 1.00 96.69 125 TYR A N 1
ATOM 938 C CA . TYR A 1 125 ? 15.332 -5.131 -6.172 1.00 96.69 125 TYR A CA 1
ATOM 939 C C . TYR A 1 125 ? 15.455 -3.917 -5.264 1.00 96.69 125 TYR A C 1
ATOM 941 O O . TYR A 1 125 ? 14.472 -3.210 -5.035 1.00 96.69 125 TYR A O 1
ATOM 949 N N . ALA A 1 126 ? 16.659 -3.659 -4.756 1.00 97.31 126 ALA A N 1
ATOM 950 C CA . ALA A 1 126 ? 16.922 -2.475 -3.949 1.00 97.31 126 ALA A CA 1
ATOM 951 C C . ALA A 1 126 ? 16.757 -1.197 -4.788 1.00 97.31 126 ALA A C 1
ATOM 953 O O . ALA A 1 126 ? 17.318 -1.061 -5.876 1.00 97.31 126 ALA A O 1
ATOM 954 N N . LEU A 1 127 ? 15.998 -0.251 -4.249 1.00 97.94 127 LEU A N 1
ATOM 955 C CA . LEU A 1 127 ? 15.777 1.086 -4.781 1.00 97.94 127 LEU A CA 1
ATOM 956 C C . LEU A 1 127 ? 16.500 2.042 -3.841 1.00 97.94 127 LEU A C 1
ATOM 958 O O . LEU A 1 127 ? 16.038 2.276 -2.724 1.00 97.94 127 LEU A O 1
ATOM 962 N N . ASN A 1 128 ? 17.664 2.545 -4.247 1.00 97.44 128 ASN A N 1
ATOM 963 C CA . ASN A 1 128 ? 18.548 3.275 -3.337 1.00 97.44 128 ASN A CA 1
ATOM 964 C C . ASN A 1 128 ? 18.037 4.685 -3.050 1.00 97.44 128 ASN A C 1
ATOM 966 O O . ASN A 1 128 ? 18.165 5.185 -1.939 1.00 97.44 128 ASN A O 1
ATOM 970 N N . THR A 1 129 ? 17.414 5.312 -4.040 1.00 97.25 129 THR A N 1
ATOM 971 C CA . THR A 1 129 ? 16.945 6.692 -3.959 1.00 97.25 129 THR A CA 1
ATOM 972 C C . THR A 1 129 ? 15.449 6.801 -4.228 1.00 97.25 129 THR A C 1
ATOM 974 O O . THR A 1 129 ? 14.809 5.894 -4.760 1.00 97.25 129 THR A O 1
ATOM 977 N N . GLU A 1 130 ? 14.875 7.959 -3.900 1.00 95.88 130 GLU A N 1
ATOM 978 C CA . GLU A 1 130 ? 13.509 8.289 -4.316 1.00 95.88 130 GLU A CA 1
ATOM 979 C C . GLU A 1 130 ? 13.360 8.285 -5.842 1.00 95.88 130 GLU A C 1
ATOM 981 O O . GLU A 1 130 ? 12.339 7.846 -6.366 1.00 95.88 130 GLU A O 1
ATOM 986 N N . ARG A 1 131 ? 14.411 8.689 -6.566 1.00 97.75 131 ARG A N 1
ATOM 987 C CA . ARG A 1 131 ? 14.430 8.653 -8.028 1.00 97.75 131 ARG A CA 1
ATOM 988 C C . ARG A 1 131 ? 14.343 7.226 -8.565 1.00 97.75 131 ARG A C 1
ATOM 990 O O . ARG A 1 131 ? 13.585 6.997 -9.501 1.00 97.75 131 ARG A O 1
ATOM 997 N N . ASP A 1 132 ? 15.070 6.282 -7.966 1.00 97.88 132 ASP A N 1
ATOM 998 C CA . ASP A 1 132 ? 15.011 4.868 -8.361 1.00 97.88 132 ASP A CA 1
ATOM 999 C C . ASP A 1 132 ? 13.604 4.302 -8.151 1.00 97.88 132 ASP A C 1
ATOM 1001 O O . ASP A 1 132 ? 13.081 3.595 -9.009 1.00 97.88 132 ASP A O 1
ATOM 1005 N N . LEU A 1 133 ? 12.966 4.661 -7.032 1.00 97.25 133 LEU A N 1
ATOM 1006 C CA . LEU A 1 133 ? 11.596 4.262 -6.716 1.00 97.25 133 LEU A CA 1
ATOM 1007 C C . LEU A 1 133 ? 10.593 4.803 -7.738 1.00 97.25 133 LEU A C 1
ATOM 1009 O O . LEU A 1 133 ? 9.784 4.036 -8.261 1.00 97.25 133 LEU A O 1
ATOM 1013 N N . VAL A 1 134 ? 10.652 6.100 -8.052 1.00 97.69 134 VAL A N 1
ATOM 1014 C CA . VAL A 1 134 ? 9.765 6.719 -9.050 1.00 97.69 134 VAL A CA 1
ATOM 1015 C C . VAL A 1 134 ? 9.977 6.098 -10.430 1.00 97.69 134 VAL A C 1
ATOM 1017 O O . VAL A 1 134 ? 9.008 5.785 -11.119 1.00 97.69 134 VAL A O 1
ATOM 1020 N N . GLU A 1 135 ? 11.228 5.868 -10.827 1.00 98.38 135 GLU A N 1
ATOM 1021 C CA . GLU A 1 135 ? 11.555 5.248 -12.111 1.00 98.38 135 GLU A CA 1
ATOM 1022 C C . GLU A 1 135 ? 11.066 3.794 -12.188 1.00 98.38 135 GLU A C 1
ATOM 1024 O O . GLU A 1 135 ? 10.543 3.378 -13.222 1.00 98.38 135 GLU A O 1
ATOM 1029 N N . ALA A 1 136 ? 11.166 3.030 -11.098 1.00 97.69 136 ALA A N 1
ATOM 1030 C CA . ALA A 1 136 ? 10.623 1.677 -11.026 1.00 97.69 136 ALA A CA 1
ATOM 1031 C C . ALA A 1 136 ? 9.096 1.667 -11.202 1.00 97.69 136 ALA A C 1
ATOM 1033 O O . ALA A 1 136 ? 8.575 0.882 -11.995 1.00 97.69 136 ALA A O 1
ATOM 1034 N N . ILE A 1 137 ? 8.382 2.573 -10.524 1.00 97.94 137 ILE A N 1
ATOM 1035 C CA . ILE A 1 137 ? 6.925 2.724 -10.670 1.00 97.94 137 ILE A CA 1
ATOM 1036 C C . ILE A 1 137 ? 6.565 3.102 -12.107 1.00 97.94 137 ILE A C 1
ATOM 1038 O O . ILE A 1 137 ? 5.715 2.451 -12.711 1.00 97.94 137 ILE A O 1
ATOM 1042 N N . ARG A 1 138 ? 7.241 4.107 -12.677 1.00 98.31 138 ARG A N 1
ATOM 1043 C CA . ARG A 1 138 ? 7.019 4.548 -14.060 1.00 98.31 138 ARG A CA 1
ATOM 1044 C C . ARG A 1 138 ? 7.172 3.390 -15.044 1.00 98.31 138 ARG A C 1
ATOM 1046 O O . ARG A 1 138 ? 6.286 3.171 -15.861 1.00 98.31 138 ARG A O 1
ATOM 1053 N N . ARG A 1 139 ? 8.248 2.606 -14.927 1.00 97.56 139 ARG A N 1
ATOM 1054 C CA . ARG A 1 139 ? 8.505 1.449 -15.802 1.00 97.56 139 ARG A CA 1
ATOM 1055 C C . ARG A 1 139 ? 7.445 0.362 -15.689 1.00 97.56 139 ARG A C 1
ATOM 1057 O O . ARG A 1 139 ? 7.101 -0.241 -16.700 1.00 97.56 139 ARG A O 1
ATOM 1064 N N . LEU A 1 140 ? 6.939 0.094 -14.484 1.00 96.88 140 LEU A N 1
ATOM 1065 C CA . LEU A 1 140 ? 5.849 -0.867 -14.297 1.00 96.88 140 LEU A CA 1
ATOM 1066 C C . LEU A 1 140 ? 4.573 -0.403 -15.000 1.00 96.88 140 LEU A C 1
ATOM 1068 O O . LEU A 1 140 ? 3.932 -1.206 -15.667 1.00 96.88 140 LEU A O 1
ATOM 1072 N N . ILE A 1 141 ? 4.241 0.884 -14.884 1.00 97.69 141 ILE A N 1
ATOM 1073 C CA . ILE A 1 141 ? 3.076 1.484 -15.546 1.00 97.69 141 ILE A CA 1
ATOM 1074 C C . ILE A 1 141 ? 3.244 1.442 -17.071 1.00 97.69 141 ILE A C 1
ATOM 1076 O O . ILE A 1 141 ? 2.340 0.995 -17.767 1.00 97.69 141 ILE A O 1
ATOM 1080 N N . GLU A 1 142 ? 4.406 1.841 -17.595 1.00 97.56 142 GLU A N 1
ATOM 1081 C CA . GLU A 1 142 ? 4.693 1.853 -19.040 1.00 97.56 142 GLU A CA 1
ATOM 1082 C C . GLU A 1 142 ? 4.691 0.461 -19.674 1.00 97.56 142 GLU A C 1
ATOM 1084 O O . GLU A 1 142 ? 4.342 0.318 -20.844 1.00 97.56 142 GLU A O 1
ATOM 1089 N N . ARG A 1 143 ? 5.073 -0.569 -18.913 1.00 95.38 143 ARG A N 1
ATOM 1090 C CA . ARG A 1 143 ? 5.026 -1.959 -19.376 1.00 95.38 143 ARG A CA 1
ATOM 1091 C C . ARG A 1 143 ? 3.592 -2.475 -19.532 1.00 95.38 143 ARG A C 1
ATOM 1093 O O . ARG A 1 143 ? 3.365 -3.328 -20.384 1.00 95.38 143 ARG A O 1
ATOM 1100 N N . GLY A 1 144 ? 2.653 -1.978 -18.728 1.00 92.25 144 GLY A N 1
ATOM 1101 C CA . GLY A 1 144 ? 1.302 -2.529 -18.641 1.00 92.25 144 GLY A CA 1
ATOM 1102 C C . GLY A 1 144 ? 1.215 -3.805 -17.790 1.00 92.25 144 GLY A C 1
ATOM 1103 O O . GLY A 1 144 ? 2.221 -4.289 -17.251 1.00 92.25 144 GLY A O 1
ATOM 1104 N N . ALA A 1 145 ? -0.027 -4.276 -17.621 1.00 82.88 145 ALA A N 1
ATOM 1105 C CA . ALA A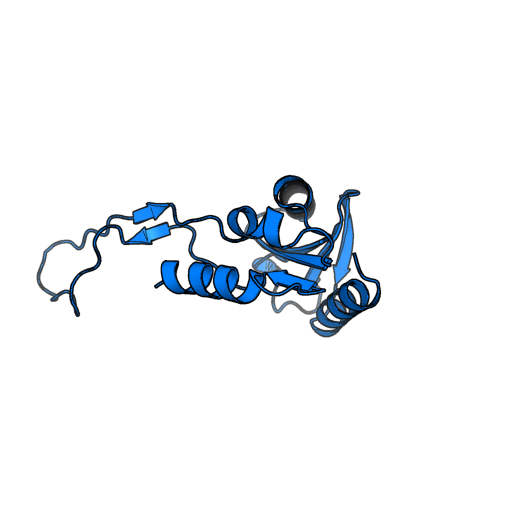 1 145 ? -0.392 -5.431 -16.799 1.00 82.88 145 ALA A CA 1
ATOM 1106 C C . ALA A 1 145 ? 0.105 -6.755 -17.392 1.00 82.88 145 ALA A C 1
ATOM 1108 O O . ALA A 1 145 ? 0.024 -6.915 -18.631 1.00 82.88 145 ALA A O 1
#

pLDDT: mean 93.2, std 7.13, range [48.19, 98.38]

Sequence (145 aa):
PAPAMLDECLAVAKDRLDAWVHVAAVLDYLIDDPAEGKVASGSDALQINLIPGPKHIDALRERCEGSVRIGFKLETGIKQRELVRRAVAQVERAGMTAVIANRLEDLGHSDRPRGHLVDATGADYALNTERDLVEAIRRLIERGA

Secondary structure (DSSP, 8-state):
-HHHHHHHHHHHTTSPPSEEEE-S---SEEESS--SSPPPTT-S-----EEEPP-HHHHTTGGGTTSEEEEEEEE-S--HHHHHHHHHHHHHHHT-SEEEEEEGGGTT-TTS-SEEEEETT--EEEE-SHHHHHHHHHHHHHH--

Solvent-accessible surface area (backbone atoms only — not comparable to full-atom values): 8562 Å² total; per-residue (Å²): 110,74,70,58,56,48,52,51,52,56,59,58,44,73,49,92,58,67,58,46,77,51,73,73,88,72,62,68,56,38,68,71,80,74,70,97,64,84,81,76,88,82,63,99,70,87,86,83,63,71,37,80,40,80,58,57,64,59,76,44,33,80,65,44,64,86,21,20,27,35,40,58,43,82,45,68,98,69,55,69,72,58,52,52,54,54,33,30,52,47,15,66,76,39,67,31,61,28,21,44,33,30,49,60,89,29,56,93,40,90,93,31,43,52,27,27,46,30,29,77,86,62,54,72,44,80,18,59,39,71,66,48,45,53,50,52,52,50,52,46,53,76,68,46,97